Protein AF-A0A2D4GYE4-F1 (afdb_monomer)

Nearest PDB structures (foldseek):
  3dyj-assembly2_B  TM=9.882E-01  e=5.554E-10  Mus musculus
  8vdo-assembly1_A  TM=8.683E-01  e=8.500E-11  Mus musculus
  8vdp-assembly1_A  TM=8.625E-01  e=6.640E-11  Mus musculus
  8vdr-assembly1_A  TM=8.499E-01  e=4.257E-11  Mus musculus
  3fyq-assembly1_A  TM=9.962E-01  e=3.629E-09  Drosophila melanogaster

pLDDT: mean 90.51, std 14.85, range [39.56, 98.81]

Radius of gyration: 21.49 Å; Cα contacts (8 Å, |Δi|>4): 175; chains: 1; bounding box: 59×44×54 Å

Organism: Micrurus corallinus (NCBI:txid54390)

Sequence (163 aa):
IECARKVSEKVSHVLAALQAGNRGTQACITAASAVSGIIADLDTTIMFATAGTLHRENAETFADHREGILKTAKALVEDTKVLVQNATASQEKLAQAAQSSVTTITRLAEVVKLGAASLGSEDPETQVVLINAVKDVAKALGDLISATKPLPASLATILPYTS

Secondary structure (DSSP, 8-state):
-HHHHHHHHHHHHHHHHHHHHHHHHHHHHHHHHHHHHHHHHHHHHHHHHHTT-----SS--HHHHHHHHHHHHHHHHHHHHHHHHHTTS-HHHHHHHHHHHHHHHHHHHHHHHHHHHHH-TT-HHHHHHHHHHHHHHHHHHHHHHHHTSPPPHHHHTTGGG--

InterPro domains:
  IPR015009 Vinculin-binding site-containing domain [PF08913] (1-23)
  IPR036723 Alpha-catenin/vinculin-like superfamily [SSF47220] (58-151)
  IPR054060 Talin 1-like, rod-segment domain [PF21865] (24-149)

Solvent-accessible surface area (backbone atoms only — not comparable to full-atom values): 8278 Å² total; per-residue (Å²): 109,69,69,60,51,55,49,52,54,51,50,50,53,52,49,52,52,51,50,57,72,39,42,15,44,52,32,25,51,53,34,36,55,50,38,52,52,52,43,53,52,46,50,54,50,38,51,30,17,72,70,47,66,33,52,51,88,61,95,56,43,42,75,75,30,48,60,58,35,54,53,34,51,52,52,38,54,52,29,53,52,49,30,61,66,19,38,82,53,54,36,65,55,24,23,51,26,32,50,50,35,46,54,34,50,52,50,34,49,51,39,41,52,53,26,29,20,30,61,23,39,90,40,27,67,62,25,33,52,55,49,48,54,51,40,52,52,41,51,54,48,32,52,50,40,59,69,42,43,58,76,60,70,76,56,69,70,60,58,86,76,75,128

Structure (mmCIF, N/CA/C/O backbone):
data_AF-A0A2D4GYE4-F1
#
_entry.id   AF-A0A2D4GYE4-F1
#
loop_
_atom_site.group_PDB
_atom_site.id
_atom_site.type_symbol
_atom_site.label_atom_id
_atom_site.label_alt_id
_atom_site.label_comp_id
_atom_site.label_asym_id
_atom_site.label_entity_id
_atom_site.label_seq_id
_atom_site.pdbx_PDB_ins_code
_atom_site.Cartn_x
_atom_site.Cartn_y
_atom_site.Cartn_z
_atom_site.occupancy
_atom_site.B_iso_or_equiv
_atom_site.auth_seq_id
_atom_site.auth_comp_id
_atom_site.auth_asym_id
_atom_site.auth_atom_id
_atom_site.pdbx_PDB_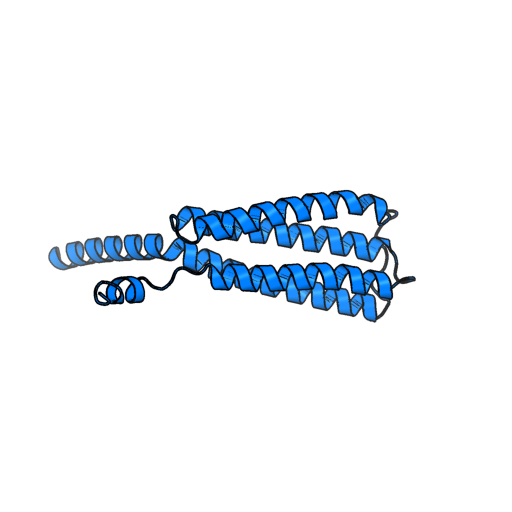model_num
ATOM 1 N N . ILE A 1 1 ? -40.130 19.880 28.499 1.00 76.06 1 ILE A N 1
ATOM 2 C CA . ILE A 1 1 ? -38.910 20.476 27.891 1.00 76.06 1 ILE A CA 1
ATOM 3 C C . ILE A 1 1 ? -37.638 19.979 28.588 1.00 76.06 1 ILE A C 1
ATOM 5 O O . ILE A 1 1 ? -36.778 19.431 27.914 1.00 76.06 1 ILE A O 1
ATOM 9 N N . GLU A 1 2 ? -37.527 20.050 29.920 1.00 85.75 2 GLU A N 1
ATOM 10 C CA . GLU A 1 2 ? -36.310 19.609 30.631 1.00 85.75 2 GLU A CA 1
ATOM 11 C C . GLU A 1 2 ? -35.987 18.108 30.490 1.00 85.75 2 GLU A C 1
ATOM 13 O O . GLU A 1 2 ? -34.831 17.745 30.279 1.00 85.75 2 GLU A O 1
ATOM 18 N N . CYS A 1 3 ? -36.997 17.229 30.521 1.00 85.81 3 CYS A N 1
ATOM 19 C CA . CYS A 1 3 ? -36.793 15.794 30.279 1.00 85.81 3 CYS A CA 1
ATOM 20 C C . CYS A 1 3 ? -36.242 15.517 28.869 1.00 85.81 3 CYS A C 1
ATOM 22 O O . CYS A 1 3 ? -35.333 14.708 28.720 1.00 85.81 3 CYS A O 1
ATOM 24 N N . ALA A 1 4 ? -36.725 16.237 27.850 1.00 91.56 4 ALA A N 1
ATOM 25 C CA . ALA A 1 4 ? -36.219 16.118 26.482 1.00 91.56 4 ALA A CA 1
ATOM 26 C C . ALA A 1 4 ? -34.757 16.590 26.368 1.00 91.56 4 ALA A C 1
ATOM 28 O O . ALA A 1 4 ? -33.956 15.948 25.694 1.00 91.56 4 ALA A O 1
ATOM 29 N N . ARG A 1 5 ? -34.380 17.655 27.093 1.00 92.25 5 ARG A N 1
ATOM 30 C CA . ARG A 1 5 ? -32.989 18.135 27.168 1.00 92.25 5 ARG A CA 1
ATOM 31 C C . ARG A 1 5 ? -32.059 17.083 27.781 1.00 92.25 5 ARG A C 1
ATOM 33 O O . ARG A 1 5 ? -31.027 16.777 27.196 1.00 92.25 5 ARG A O 1
ATOM 40 N N . LYS A 1 6 ? -32.465 16.470 28.901 1.00 92.19 6 LYS A N 1
ATOM 41 C CA . LYS A 1 6 ? -31.707 15.390 29.565 1.00 92.19 6 LYS A CA 1
ATOM 42 C C . LYS A 1 6 ? -31.558 14.152 28.677 1.00 92.19 6 LYS A C 1
ATOM 44 O O . LYS A 1 6 ? -30.503 13.525 28.673 1.00 92.19 6 LYS A O 1
ATOM 49 N N . VAL A 1 7 ? -32.599 13.791 27.922 1.00 94.50 7 VAL A N 1
ATOM 50 C CA . VAL A 1 7 ? -32.521 12.693 26.943 1.00 94.50 7 VAL A CA 1
ATOM 51 C C . VAL A 1 7 ? -31.528 13.032 25.831 1.00 94.50 7 VAL A C 1
ATOM 53 O O . VAL A 1 7 ? -30.683 12.201 25.523 1.00 94.50 7 VAL A O 1
ATOM 56 N N . SER A 1 8 ? -31.568 14.252 25.287 1.00 94.00 8 SER A N 1
ATOM 57 C CA . SER A 1 8 ? -30.625 14.702 24.252 1.00 94.00 8 SER A CA 1
ATOM 58 C C . SER A 1 8 ? -29.163 14.640 24.721 1.00 94.00 8 SER A C 1
ATOM 60 O O . SER A 1 8 ? -28.311 14.085 24.029 1.00 94.00 8 SER A O 1
ATOM 62 N N . GLU A 1 9 ? -28.876 15.109 25.941 1.00 92.94 9 GLU A N 1
ATOM 63 C CA . GLU A 1 9 ? -27.537 15.006 26.543 1.00 92.94 9 GLU A CA 1
ATOM 64 C C . GLU A 1 9 ? -27.085 13.545 26.672 1.00 92.94 9 GLU A C 1
ATOM 66 O O . GLU A 1 9 ? -25.983 13.192 26.252 1.00 92.94 9 GLU A O 1
ATOM 71 N N . LYS A 1 10 ? -27.952 12.658 27.180 1.00 92.31 10 LYS A N 1
ATOM 72 C CA . LYS A 1 10 ? -27.638 11.225 27.298 1.00 92.31 10 LYS A CA 1
ATOM 73 C C . LYS A 1 10 ? -27.392 10.561 25.941 1.00 92.31 10 LYS A C 1
ATOM 75 O O . LYS A 1 10 ? -26.466 9.763 25.830 1.00 92.31 10 LYS A O 1
ATOM 80 N N . VAL A 1 11 ? -28.177 10.896 24.916 1.00 94.56 11 VAL A N 1
ATOM 81 C CA . VAL A 1 11 ? -27.978 10.391 23.546 1.00 94.56 11 VAL A CA 1
ATOM 82 C C . VAL A 1 11 ? -26.626 10.840 22.993 1.00 94.56 11 VAL A C 1
ATOM 84 O O . VAL A 1 11 ? -25.909 10.023 22.421 1.00 94.56 11 VAL A O 1
ATOM 87 N N . SER A 1 12 ? -26.237 12.097 23.222 1.00 93.00 12 SER A N 1
ATOM 88 C CA . SER A 1 12 ? -24.920 12.613 22.826 1.00 93.00 12 SER A CA 1
ATOM 89 C C . SER A 1 12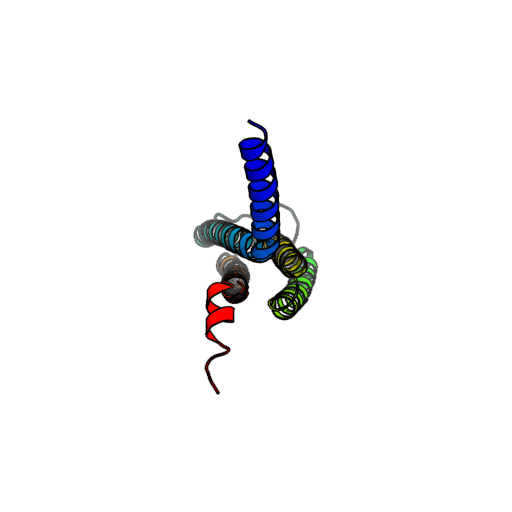 ? -23.775 11.835 23.486 1.00 93.00 12 SER A C 1
ATOM 91 O O . SER A 1 12 ? -22.844 11.400 22.806 1.00 93.00 12 SER A O 1
ATOM 93 N N . HIS A 1 13 ? -23.877 11.560 24.791 1.00 88.94 13 HIS A N 1
ATOM 94 C CA . HIS A 1 13 ? -22.885 10.748 25.503 1.00 88.94 13 HIS A CA 1
ATOM 95 C C . HIS A 1 13 ? -22.781 9.320 24.953 1.00 88.94 13 HIS A C 1
ATOM 97 O O . HIS A 1 13 ? -21.674 8.815 24.767 1.00 88.94 13 HIS A O 1
ATOM 103 N N . VAL A 1 14 ? -23.917 8.677 24.659 1.00 90.62 14 VAL A N 1
ATOM 104 C CA . VAL A 1 14 ? -23.937 7.332 24.064 1.00 90.62 14 VAL A CA 1
ATOM 105 C C . VAL A 1 14 ? -23.304 7.344 22.672 1.00 90.62 14 VAL A C 1
ATOM 107 O O . VAL A 1 14 ? -22.487 6.477 22.370 1.00 90.62 14 VAL A O 1
ATOM 110 N N . LEU A 1 15 ? -23.616 8.338 21.838 1.00 87.56 15 LEU A N 1
ATOM 111 C CA . LEU A 1 15 ? -23.038 8.461 20.500 1.00 87.56 15 LEU A CA 1
ATOM 112 C C . LEU A 1 15 ? -21.517 8.660 20.552 1.00 87.56 15 LEU A C 1
ATOM 114 O O . LEU A 1 15 ? -20.792 8.007 19.803 1.00 87.56 15 LEU A O 1
ATOM 118 N N . ALA A 1 16 ? -21.028 9.506 21.462 1.00 84.12 16 ALA A N 1
ATOM 119 C CA . ALA A 1 16 ? -19.597 9.720 21.658 1.00 84.12 16 ALA A CA 1
ATOM 120 C C . ALA A 1 16 ? -18.879 8.431 22.098 1.00 84.12 16 ALA A C 1
ATOM 122 O O . ALA A 1 16 ? -17.820 8.097 21.565 1.00 84.12 16 ALA A O 1
ATOM 123 N N . ALA A 1 17 ? -19.478 7.666 23.019 1.00 82.69 17 ALA A N 1
ATOM 124 C CA . ALA A 1 17 ? -18.937 6.380 23.454 1.00 82.69 17 ALA A CA 1
ATOM 125 C C . ALA A 1 17 ? -18.903 5.348 22.311 1.00 82.69 17 ALA A C 1
ATOM 127 O O . ALA A 1 17 ? -17.912 4.634 22.157 1.00 82.69 17 ALA A O 1
ATOM 128 N N . LEU A 1 18 ? -19.944 5.303 21.473 1.00 82.00 18 LEU A N 1
ATOM 129 C CA . LEU A 1 18 ? -19.997 4.424 20.301 1.00 82.00 18 LEU A CA 1
ATOM 130 C C . LEU A 1 18 ? -18.933 4.782 19.255 1.00 82.00 18 LEU A C 1
ATOM 132 O O . LEU A 1 18 ? -18.261 3.887 18.745 1.00 82.00 18 LEU A O 1
ATOM 136 N N . GLN A 1 19 ? -18.743 6.074 18.964 1.00 81.12 19 GLN A N 1
ATOM 137 C CA . GLN A 1 19 ? -17.704 6.544 18.039 1.00 81.12 19 GLN A CA 1
ATOM 138 C C . GLN A 1 19 ? -16.294 6.235 18.554 1.00 81.12 19 GLN A C 1
ATOM 140 O O . GLN A 1 19 ? -15.429 5.797 17.798 1.00 81.12 19 GLN A O 1
ATOM 145 N N . ALA A 1 20 ? -16.049 6.418 19.854 1.00 79.56 20 ALA A N 1
ATOM 146 C CA . ALA A 1 20 ? -14.781 6.023 20.460 1.00 79.56 20 ALA A CA 1
ATOM 147 C C . ALA A 1 20 ? -14.565 4.500 20.367 1.00 79.56 20 ALA A C 1
ATOM 149 O O . ALA A 1 20 ? -13.464 4.046 20.051 1.00 79.56 20 ALA A O 1
ATOM 150 N N . GLY A 1 21 ? -15.629 3.718 20.578 1.00 82.00 21 GLY A N 1
ATOM 151 C CA . GLY A 1 21 ? -15.613 2.256 20.540 1.00 82.00 21 GLY A CA 1
ATOM 152 C C . GLY A 1 21 ? -15.396 1.640 19.155 1.00 82.00 21 GLY A C 1
ATOM 153 O O . GLY A 1 21 ? -14.969 0.490 19.082 1.00 82.00 21 GLY A O 1
ATOM 154 N N . ASN A 1 22 ? -15.635 2.376 18.064 1.00 86.00 22 ASN A N 1
ATOM 155 C CA . ASN A 1 22 ? -15.442 1.877 16.697 1.00 86.00 22 ASN A CA 1
ATOM 156 C C . ASN A 1 22 ? -14.395 2.652 15.880 1.00 86.00 22 ASN A C 1
ATOM 158 O O . ASN A 1 22 ? -14.220 2.359 14.696 1.00 86.00 22 ASN A O 1
ATOM 162 N N . ARG A 1 23 ? -13.679 3.609 16.485 1.00 89.56 23 ARG A N 1
ATOM 163 C CA . ARG A 1 23 ? -12.708 4.473 15.793 1.00 89.56 23 ARG A CA 1
ATOM 164 C C . ARG A 1 23 ? -11.648 3.688 15.014 1.00 89.56 23 ARG A C 1
ATOM 166 O O . ARG A 1 23 ? -11.376 4.017 13.863 1.00 89.56 23 ARG A O 1
ATOM 173 N N . GLY A 1 24 ? -11.078 2.644 15.616 1.00 91.56 24 GLY A N 1
ATOM 174 C CA . GLY A 1 24 ? -10.087 1.773 14.975 1.00 91.56 24 GLY A CA 1
ATOM 175 C C . GLY A 1 24 ? -10.690 0.990 13.817 1.00 91.56 24 GLY A C 1
ATOM 176 O O . GLY A 1 24 ? -10.122 0.945 12.733 1.00 91.56 24 GLY A O 1
ATOM 177 N N . THR A 1 25 ? -11.903 0.472 14.007 1.00 91.06 25 THR A N 1
ATOM 178 C CA . THR A 1 25 ? -12.655 -0.215 12.946 1.00 91.06 25 THR A CA 1
ATOM 179 C C . THR A 1 25 ? -12.910 0.700 11.745 1.00 91.06 25 THR A C 1
ATOM 181 O O . THR A 1 25 ? -12.674 0.300 10.607 1.00 91.06 25 THR A O 1
ATOM 184 N N . GLN A 1 26 ? -13.353 1.940 11.984 1.00 92.00 26 GLN A N 1
ATOM 185 C CA . GLN A 1 26 ? -13.570 2.933 10.926 1.00 92.00 26 GLN A CA 1
ATOM 186 C C . GLN A 1 26 ? -12.266 3.285 10.208 1.00 92.00 26 GLN A C 1
ATOM 188 O O . GLN A 1 26 ? -12.240 3.344 8.981 1.00 92.00 26 GLN A O 1
ATOM 193 N N . ALA A 1 27 ? -11.165 3.441 10.947 1.00 94.88 27 ALA A N 1
ATOM 194 C CA . ALA A 1 27 ? -9.852 3.658 10.353 1.00 94.88 27 ALA A CA 1
ATOM 195 C C . ALA A 1 27 ? -9.418 2.481 9.463 1.00 94.88 27 ALA A C 1
ATOM 197 O O . ALA A 1 27 ? -8.955 2.720 8.354 1.00 94.88 27 ALA A O 1
ATOM 198 N N . CYS A 1 28 ? -9.638 1.227 9.876 1.00 95.38 28 CYS A N 1
ATOM 199 C CA . CYS A 1 28 ? -9.369 0.050 9.041 1.00 95.38 28 CYS A CA 1
ATOM 200 C C . CYS A 1 28 ? -10.246 0.007 7.777 1.00 95.38 28 CYS A C 1
ATOM 202 O O . CYS A 1 28 ? -9.776 -0.408 6.721 1.00 95.38 28 CYS A O 1
ATOM 204 N N . ILE A 1 29 ? -11.514 0.432 7.850 1.00 94.69 29 ILE A N 1
ATOM 205 C CA . ILE A 1 29 ? -12.395 0.530 6.671 1.00 94.69 29 ILE A CA 1
ATOM 206 C C . ILE A 1 29 ? -11.848 1.569 5.689 1.00 94.69 29 ILE A C 1
ATOM 208 O O . ILE A 1 29 ? -11.635 1.251 4.521 1.00 94.69 29 ILE A O 1
ATOM 212 N N . THR A 1 30 ? -11.568 2.781 6.168 1.00 96.56 30 THR A N 1
ATOM 213 C CA . THR A 1 30 ? -10.982 3.851 5.352 1.00 96.56 30 THR A CA 1
ATOM 214 C C . THR A 1 30 ? -9.639 3.430 4.764 1.00 96.56 30 THR A C 1
ATOM 216 O O . THR A 1 30 ? -9.376 3.675 3.589 1.00 96.56 30 THR A O 1
ATOM 219 N N . ALA A 1 31 ? -8.808 2.749 5.554 1.00 97.69 31 ALA A N 1
ATOM 220 C CA . ALA A 1 31 ? -7.510 2.265 5.119 1.00 97.69 31 ALA A CA 1
ATOM 221 C C . ALA A 1 31 ? -7.622 1.210 4.011 1.00 97.69 31 ALA A C 1
ATOM 223 O O . ALA A 1 31 ? -6.914 1.307 3.014 1.00 97.69 31 ALA A O 1
ATOM 224 N N . ALA A 1 32 ? -8.550 0.256 4.125 1.00 97.44 32 ALA A N 1
ATOM 225 C CA . ALA A 1 32 ? -8.800 -0.730 3.073 1.00 97.44 32 ALA A CA 1
ATOM 226 C C . ALA A 1 32 ? -9.271 -0.072 1.759 1.00 97.44 32 ALA A C 1
ATOM 228 O O . ALA A 1 32 ? -8.817 -0.448 0.675 1.00 97.44 32 ALA A O 1
ATOM 229 N N . SER A 1 33 ? -10.128 0.951 1.844 1.00 98.25 33 SER A N 1
ATOM 230 C CA . SER A 1 33 ? -10.548 1.733 0.674 1.00 98.25 33 SER A CA 1
ATOM 231 C C . SER A 1 33 ? -9.381 2.497 0.043 1.00 98.25 33 SER A C 1
ATOM 233 O O . SER A 1 33 ? -9.240 2.496 -1.177 1.00 98.25 33 SER A O 1
ATOM 235 N N . ALA A 1 34 ? -8.511 3.103 0.858 1.00 98.62 34 ALA A N 1
ATOM 236 C CA . ALA A 1 34 ? -7.315 3.788 0.373 1.00 98.62 34 ALA A CA 1
ATOM 237 C C . ALA A 1 34 ? -6.360 2.818 -0.340 1.00 98.62 34 ALA A C 1
ATOM 239 O O . ALA A 1 34 ? -5.925 3.097 -1.454 1.00 98.62 34 ALA A O 1
ATOM 240 N N . VAL A 1 35 ? -6.107 1.644 0.246 1.00 98.56 35 VAL A N 1
ATOM 241 C CA . VAL A 1 35 ? -5.295 0.583 -0.375 1.00 98.56 35 VAL A CA 1
ATOM 242 C C . VAL A 1 35 ? -5.894 0.123 -1.705 1.00 98.56 35 VAL A C 1
ATOM 244 O O . VAL A 1 35 ? -5.159 -0.058 -2.670 1.00 98.56 35 VAL A O 1
ATOM 247 N N . SER A 1 36 ? -7.220 0.005 -1.800 1.00 98.62 36 SER A N 1
ATOM 248 C CA . SER A 1 36 ? -7.893 -0.327 -3.065 1.00 98.62 36 SER A CA 1
ATOM 249 C C . SER A 1 36 ? -7.662 0.744 -4.138 1.00 98.62 36 SER A C 1
ATOM 251 O O . SER A 1 36 ? -7.421 0.412 -5.297 1.00 98.62 36 SER A O 1
ATOM 253 N N . GLY A 1 37 ? -7.674 2.024 -3.753 1.00 98.75 37 GLY A N 1
ATOM 254 C CA . GLY A 1 37 ? -7.324 3.134 -4.643 1.00 98.75 37 GLY A CA 1
ATOM 255 C C . GLY A 1 37 ? -5.873 3.073 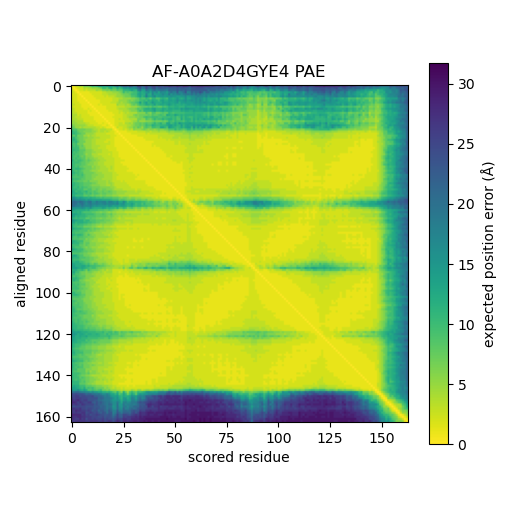-5.128 1.00 98.75 37 GLY A C 1
A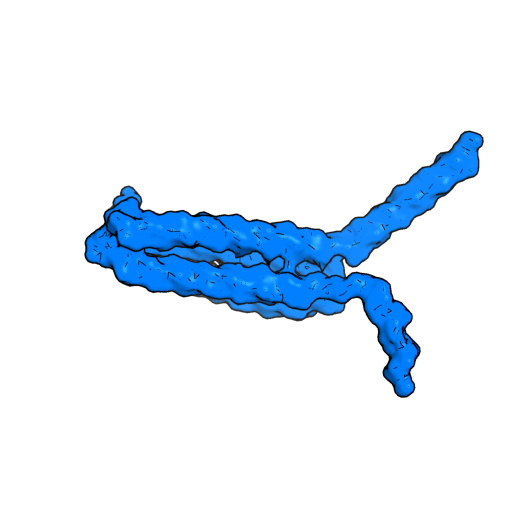TOM 256 O O . GLY A 1 37 ? -5.617 3.271 -6.312 1.00 98.75 37 GLY A O 1
ATOM 257 N N . ILE A 1 38 ? -4.935 2.721 -4.244 1.00 98.75 38 ILE A N 1
ATOM 258 C CA . ILE A 1 38 ? -3.520 2.522 -4.599 1.00 98.75 38 ILE A CA 1
ATOM 259 C C . ILE A 1 38 ? -3.368 1.358 -5.584 1.00 98.75 38 ILE A C 1
ATOM 261 O O . ILE A 1 38 ? -2.640 1.475 -6.563 1.00 98.75 38 ILE A O 1
ATOM 265 N N . ILE A 1 39 ? -4.078 0.246 -5.371 1.00 98.81 39 ILE A N 1
ATOM 266 C CA . ILE A 1 39 ? -4.062 -0.896 -6.297 1.00 98.81 39 ILE A CA 1
ATOM 267 C C . ILE A 1 39 ? -4.563 -0.477 -7.686 1.00 98.81 39 ILE A C 1
ATOM 269 O O . ILE A 1 39 ? -3.933 -0.833 -8.677 1.00 98.81 39 ILE A O 1
ATOM 273 N N . ALA A 1 40 ? -5.636 0.314 -7.768 1.00 98.81 40 ALA A N 1
ATOM 274 C CA . ALA A 1 40 ? -6.163 0.806 -9.043 1.00 98.81 40 ALA A CA 1
ATOM 275 C C . ALA A 1 40 ? -5.185 1.751 -9.778 1.00 98.81 40 ALA A C 1
ATOM 277 O O . ALA A 1 40 ? -5.058 1.704 -11.004 1.00 98.81 40 ALA A O 1
ATOM 278 N N . ASP A 1 41 ? -4.461 2.591 -9.038 1.00 98.75 41 ASP A N 1
ATOM 279 C CA . ASP A 1 41 ? -3.392 3.440 -9.579 1.00 98.75 41 ASP A CA 1
ATOM 280 C C . ASP A 1 41 ? -2.196 2.606 -10.087 1.00 98.75 41 ASP A C 1
ATOM 282 O O . ASP A 1 41 ? -1.675 2.837 -11.183 1.00 98.75 41 ASP A O 1
ATOM 286 N N . LEU A 1 42 ? -1.810 1.561 -9.349 1.00 98.81 42 LEU A N 1
ATOM 287 C CA . LEU A 1 42 ? -0.794 0.603 -9.791 1.00 98.81 42 LEU A CA 1
ATOM 288 C C . LEU A 1 42 ? -1.242 -0.167 -11.040 1.00 98.81 42 LEU A C 1
ATOM 290 O O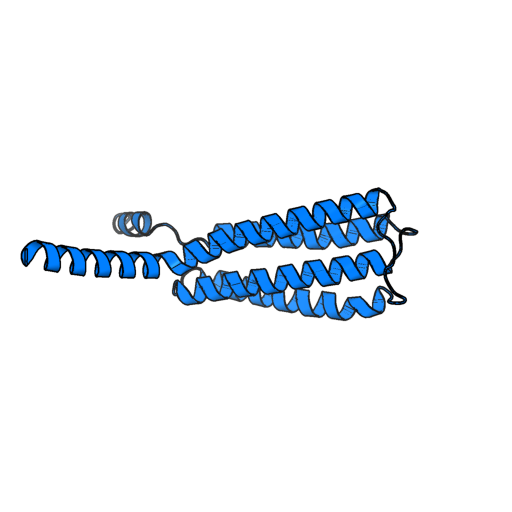 . LEU A 1 42 ? -0.440 -0.331 -11.952 1.00 98.81 42 LEU A O 1
ATOM 294 N N . ASP A 1 43 ? -2.510 -0.576 -11.131 1.00 98.81 43 ASP A N 1
ATOM 295 C CA . ASP A 1 43 ? -3.085 -1.201 -12.331 1.00 98.81 43 ASP A CA 1
ATOM 296 C C . ASP A 1 43 ? -3.007 -0.284 -13.554 1.00 98.81 43 ASP A C 1
ATOM 298 O O . ASP A 1 43 ? -2.613 -0.714 -14.640 1.00 98.81 43 ASP A O 1
ATOM 302 N N . THR A 1 44 ? -3.305 1.001 -13.367 1.00 98.62 44 THR A N 1
ATOM 303 C CA . THR A 1 44 ? -3.159 2.010 -14.424 1.00 98.62 44 THR A CA 1
ATOM 304 C C . THR A 1 44 ? -1.697 2.151 -14.851 1.00 98.62 44 THR A C 1
ATOM 306 O O . THR A 1 44 ? -1.391 2.217 -16.041 1.00 98.62 44 THR A O 1
ATOM 309 N N . THR A 1 45 ? -0.766 2.127 -13.896 1.00 98.44 45 THR A N 1
ATOM 310 C CA . THR A 1 45 ? 0.671 2.211 -14.195 1.00 98.44 45 THR A CA 1
ATOM 311 C C . THR A 1 45 ? 1.179 0.953 -14.913 1.00 98.44 45 THR A C 1
ATOM 313 O O . THR A 1 45 ? 1.954 1.058 -15.863 1.00 98.44 45 THR A O 1
ATOM 316 N N . ILE A 1 46 ? 0.701 -0.236 -14.528 1.00 98.69 46 ILE A N 1
ATOM 317 C CA . ILE A 1 46 ? 0.981 -1.501 -15.229 1.00 98.69 46 ILE A CA 1
ATOM 318 C C . ILE A 1 46 ? 0.473 -1.433 -16.670 1.00 98.69 46 ILE A C 1
ATOM 320 O O . ILE A 1 46 ? 1.174 -1.880 -17.577 1.00 98.69 46 ILE A O 1
ATOM 324 N N . MET A 1 47 ? -0.709 -0.853 -16.902 1.00 98.44 47 MET A N 1
ATOM 325 C CA . MET A 1 47 ? -1.246 -0.658 -18.250 1.00 98.44 47 MET A CA 1
ATOM 326 C C . MET A 1 47 ? -0.321 0.224 -19.103 1.00 98.44 47 MET A C 1
ATOM 328 O O . MET A 1 47 ? -0.037 -0.141 -20.242 1.00 98.44 47 MET A O 1
ATOM 332 N N . PHE A 1 48 ? 0.212 1.325 -18.556 1.00 98.25 48 PHE A N 1
ATOM 333 C CA . PHE A 1 48 ? 1.189 2.160 -19.269 1.00 98.25 48 PHE A CA 1
ATOM 334 C C . PHE A 1 48 ? 2.500 1.429 -19.566 1.00 98.25 48 PHE A C 1
ATOM 336 O O . PHE A 1 48 ? 3.009 1.530 -20.681 1.00 98.25 48 PHE A O 1
ATOM 343 N N . ALA A 1 49 ? 3.035 0.671 -18.607 1.00 98.19 49 ALA A N 1
ATOM 344 C CA . ALA A 1 49 ? 4.245 -0.121 -18.823 1.00 98.19 49 ALA A CA 1
ATOM 345 C C . ALA A 1 49 ? 4.024 -1.189 -19.908 1.00 98.19 49 ALA A C 1
ATOM 347 O O . ALA A 1 49 ? 4.804 -1.297 -20.848 1.00 98.19 49 ALA A O 1
ATOM 348 N N . THR A 1 50 ? 2.899 -1.906 -19.846 1.00 98.00 50 THR A N 1
ATOM 349 C CA . THR A 1 50 ? 2.530 -2.944 -20.825 1.00 98.00 50 THR A CA 1
ATOM 350 C C . THR A 1 50 ? 2.334 -2.367 -22.230 1.00 98.00 50 THR A C 1
ATOM 352 O O . THR A 1 50 ? 2.680 -3.010 -23.216 1.00 98.00 50 THR A O 1
ATOM 355 N N . ALA A 1 51 ? 1.806 -1.144 -22.337 1.00 97.81 51 ALA A N 1
ATOM 356 C CA . ALA A 1 51 ? 1.650 -0.438 -23.608 1.00 97.81 51 ALA A CA 1
ATOM 357 C C . ALA A 1 51 ? 2.961 0.176 -24.141 1.00 97.81 51 ALA A C 1
ATOM 359 O O . ALA A 1 51 ? 2.960 0.747 -25.231 1.00 97.81 51 ALA A O 1
ATOM 360 N N . GLY A 1 52 ? 4.065 0.098 -23.387 1.00 97.00 52 GLY A N 1
ATOM 361 C CA . GLY A 1 52 ? 5.336 0.737 -23.736 1.00 97.00 52 GLY A CA 1
ATOM 362 C C . GLY A 1 52 ? 5.301 2.266 -23.642 1.00 97.00 52 GLY A C 1
ATOM 363 O O . GLY A 1 52 ? 6.132 2.938 -24.248 1.00 97.00 52 GLY A O 1
ATOM 364 N N . THR A 1 53 ? 4.340 2.830 -22.903 1.00 97.50 53 THR A N 1
ATOM 365 C CA . THR A 1 53 ? 4.150 4.283 -22.754 1.00 97.50 53 THR A CA 1
ATOM 366 C C . THR A 1 53 ? 4.588 4.810 -21.387 1.00 97.50 53 THR A C 1
ATOM 368 O O . THR A 1 53 ? 4.415 5.994 -21.101 1.00 97.50 53 THR A O 1
ATOM 371 N N . LEU A 1 54 ? 5.133 3.954 -20.513 1.00 97.12 54 LEU A N 1
ATOM 372 C CA . LEU A 1 54 ? 5.741 4.377 -19.250 1.00 97.12 54 LEU A CA 1
ATOM 373 C C . LEU A 1 54 ? 7.184 4.832 -19.500 1.00 97.12 54 LEU A C 1
ATOM 375 O O . LEU A 1 54 ? 8.142 4.063 -19.391 1.00 97.12 54 LEU A O 1
ATOM 379 N N . HIS A 1 55 ? 7.321 6.095 -19.888 1.00 95.00 55 HIS A N 1
ATOM 380 C CA . HIS A 1 55 ? 8.607 6.691 -20.222 1.00 95.00 55 HIS A CA 1
ATOM 381 C C . HIS A 1 55 ? 9.344 7.208 -18.987 1.00 95.00 55 HIS A C 1
ATOM 383 O O . HIS A 1 55 ? 8.748 7.564 -17.971 1.00 95.00 55 HIS A O 1
ATOM 389 N N . ARG A 1 56 ? 10.668 7.293 -19.117 1.00 94.31 56 ARG A N 1
ATOM 390 C CA . ARG A 1 56 ? 11.531 7.934 -18.131 1.00 94.31 56 ARG A CA 1
ATOM 391 C C . ARG A 1 56 ? 11.198 9.430 -18.054 1.00 94.31 56 ARG A C 1
ATOM 393 O O . ARG A 1 56 ? 11.215 10.113 -19.074 1.00 94.31 56 ARG A O 1
ATOM 400 N N . GLU A 1 57 ? 10.919 9.930 -16.851 1.00 85.69 57 GLU A N 1
ATOM 401 C CA . GLU A 1 57 ? 10.579 11.345 -16.632 1.00 85.69 57 GLU A CA 1
ATOM 402 C C . GLU A 1 57 ? 11.826 12.240 -16.526 1.00 85.69 57 GLU A C 1
ATOM 404 O O . GLU A 1 57 ? 11.830 13.354 -17.043 1.00 85.69 57 GLU A O 1
ATOM 409 N N . ASN A 1 58 ? 12.901 11.739 -15.904 1.00 87.62 58 ASN A N 1
ATOM 410 C CA . ASN A 1 58 ? 14.116 12.496 -15.569 1.00 87.62 58 ASN A CA 1
ATOM 411 C C . ASN A 1 58 ? 15.392 11.704 -15.899 1.00 87.62 58 ASN A C 1
ATOM 413 O O . ASN A 1 58 ? 15.329 10.549 -16.286 1.00 87.62 58 ASN A O 1
ATOM 417 N N . ALA A 1 59 ? 16.578 12.273 -15.679 1.00 91.69 59 ALA A N 1
ATOM 418 C CA . ALA A 1 59 ? 17.846 11.544 -15.832 1.00 91.69 59 ALA A CA 1
ATOM 419 C C . ALA A 1 59 ? 18.135 10.521 -14.706 1.00 91.69 59 ALA A C 1
ATOM 421 O O . ALA A 1 59 ? 19.214 9.933 -14.683 1.00 91.69 59 ALA A O 1
ATOM 422 N N . GLU A 1 60 ? 17.201 10.333 -13.769 1.00 92.44 60 GLU A N 1
ATOM 423 C CA . GLU A 1 60 ? 17.325 9.375 -12.670 1.00 92.44 60 GLU A CA 1
ATOM 424 C C . GLU A 1 60 ? 17.315 7.935 -13.191 1.00 92.44 60 GLU A C 1
ATOM 426 O O . GLU A 1 60 ? 16.657 7.586 -14.176 1.00 92.44 60 GLU A O 1
ATOM 431 N N . THR A 1 61 ? 18.068 7.091 -12.500 1.00 94.69 61 THR A N 1
ATOM 432 C CA . THR A 1 61 ? 18.210 5.667 -12.771 1.00 94.69 61 THR A CA 1
ATOM 433 C C . THR A 1 61 ? 17.549 4.852 -11.667 1.00 94.69 61 THR A C 1
ATOM 435 O O . THR A 1 61 ? 17.321 5.324 -10.553 1.00 94.69 61 THR A O 1
ATOM 438 N N . PHE A 1 62 ? 17.318 3.565 -11.922 1.00 95.44 62 PHE A N 1
ATOM 439 C CA . PHE A 1 62 ? 16.758 2.680 -10.899 1.00 95.44 62 PHE A CA 1
ATOM 440 C C . PHE A 1 62 ? 17.625 2.614 -9.629 1.00 95.44 62 PHE A C 1
ATOM 442 O O . PHE A 1 62 ? 17.107 2.431 -8.524 1.00 95.44 62 PHE A O 1
ATOM 449 N N . ALA A 1 63 ? 18.944 2.794 -9.764 1.00 96.12 63 ALA A N 1
ATOM 450 C CA . ALA A 1 63 ? 19.861 2.820 -8.630 1.00 96.12 63 ALA A CA 1
ATOM 451 C C . ALA A 1 63 ? 19.544 3.965 -7.654 1.00 96.12 63 ALA A C 1
ATOM 453 O O . ALA A 1 63 ? 19.624 3.749 -6.443 1.00 96.12 63 ALA A O 1
ATOM 454 N N . ASP A 1 64 ? 19.104 5.118 -8.165 1.00 96.06 64 ASP A N 1
ATOM 455 C CA . ASP A 1 64 ? 18.754 6.300 -7.368 1.00 96.06 64 ASP A CA 1
ATOM 456 C C . ASP A 1 64 ? 17.488 6.062 -6.525 1.00 96.06 64 ASP A C 1
ATOM 458 O O . ASP A 1 64 ? 17.371 6.534 -5.393 1.00 96.06 64 ASP A O 1
ATOM 462 N N . HIS A 1 65 ? 16.555 5.246 -7.026 1.00 96.62 65 HIS A N 1
ATOM 463 C CA . HIS A 1 65 ? 15.309 4.920 -6.323 1.00 96.62 65 HIS A CA 1
ATOM 464 C C . HIS A 1 65 ? 15.414 3.691 -5.409 1.00 96.62 65 HIS A C 1
ATOM 466 O O . HIS A 1 65 ? 14.626 3.549 -4.466 1.00 96.62 65 HIS A O 1
ATOM 472 N N . ARG A 1 66 ? 16.383 2.797 -5.648 1.00 95.94 66 ARG A N 1
ATOM 473 C CA . ARG A 1 66 ? 16.510 1.506 -4.949 1.00 95.94 66 ARG A CA 1
ATOM 474 C C . ARG A 1 66 ? 16.570 1.651 -3.429 1.00 95.94 66 ARG A C 1
ATOM 476 O O . ARG A 1 66 ? 15.927 0.880 -2.714 1.00 95.94 66 ARG A O 1
ATOM 483 N N . GLU A 1 67 ? 17.329 2.620 -2.923 1.00 97.00 67 GLU A N 1
ATOM 484 C CA . GLU A 1 67 ? 17.427 2.853 -1.479 1.00 97.00 67 GLU A CA 1
ATOM 485 C C . GLU A 1 67 ? 16.084 3.311 -0.892 1.00 97.00 67 GLU A C 1
ATOM 487 O O . GLU A 1 67 ? 15.648 2.793 0.140 1.00 97.00 67 GLU A O 1
ATOM 492 N N . GLY A 1 68 ? 15.386 4.220 -1.581 1.00 97.38 68 GLY A N 1
ATOM 493 C CA . GLY A 1 68 ? 14.060 4.699 -1.190 1.00 97.38 68 GLY A CA 1
ATOM 494 C C . GLY A 1 68 ? 13.020 3.579 -1.130 1.00 97.38 68 GLY A C 1
ATOM 495 O O . GLY A 1 68 ? 12.258 3.500 -0.161 1.00 97.38 68 GLY A O 1
ATOM 496 N N . ILE A 1 69 ? 13.042 2.667 -2.106 1.00 98.38 69 ILE A N 1
ATOM 497 C CA . ILE A 1 69 ? 12.184 1.473 -2.133 1.00 98.38 69 ILE A CA 1
ATOM 498 C C . ILE A 1 69 ? 12.474 0.588 -0.915 1.00 98.38 69 ILE A C 1
ATOM 500 O O . ILE A 1 69 ? 11.567 0.279 -0.143 1.00 98.38 69 ILE A O 1
ATOM 504 N N . LEU A 1 70 ? 13.741 0.221 -0.690 1.00 98.00 70 LEU A N 1
ATOM 505 C CA . LEU A 1 70 ? 14.128 -0.670 0.411 1.00 98.00 70 LEU A CA 1
ATOM 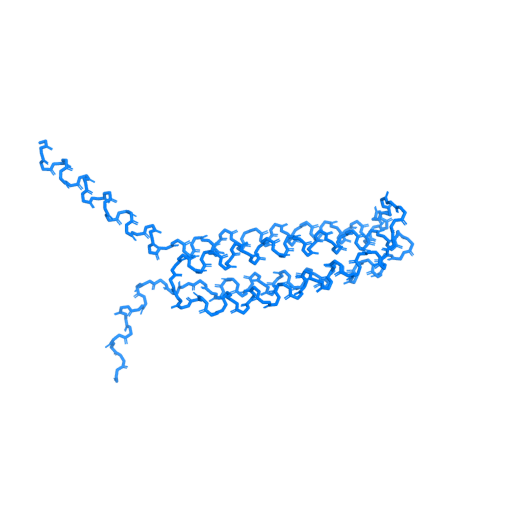506 C C . LEU A 1 70 ? 13.832 -0.068 1.787 1.00 98.00 70 LEU A C 1
ATOM 508 O O . LEU A 1 70 ? 13.386 -0.776 2.691 1.00 98.00 70 LEU A O 1
ATOM 512 N N . LYS A 1 71 ? 14.074 1.233 1.960 1.00 98.50 71 LYS A N 1
ATOM 513 C CA . LYS A 1 71 ? 13.797 1.941 3.212 1.00 98.50 71 LYS A CA 1
ATOM 514 C C . LYS A 1 71 ? 12.301 1.964 3.513 1.00 98.50 71 LYS A C 1
ATOM 516 O O . LYS A 1 71 ? 11.907 1.647 4.634 1.00 98.50 71 LYS A O 1
ATOM 521 N N . THR A 1 72 ? 11.476 2.285 2.519 1.00 98.50 72 THR A N 1
ATOM 522 C CA . THR A 1 72 ? 10.016 2.329 2.686 1.00 98.50 72 THR A CA 1
ATOM 523 C C . THR A 1 72 ? 9.437 0.932 2.916 1.00 98.50 72 THR A C 1
ATOM 525 O O . THR A 1 72 ? 8.598 0.756 3.793 1.00 98.50 72 THR A O 1
ATOM 528 N N . ALA A 1 73 ? 9.941 -0.087 2.214 1.00 98.44 73 ALA A N 1
ATOM 529 C CA . ALA A 1 73 ? 9.520 -1.472 2.420 1.00 98.44 73 ALA A CA 1
ATOM 530 C C . ALA A 1 73 ? 9.829 -1.969 3.843 1.00 98.44 73 ALA A C 1
ATOM 532 O O . ALA A 1 73 ? 8.983 -2.597 4.472 1.00 98.44 73 ALA A O 1
ATOM 533 N N . LYS A 1 74 ? 11.008 -1.640 4.392 1.00 98.50 74 LYS A N 1
ATOM 534 C CA . LYS A 1 74 ? 11.351 -1.957 5.791 1.00 98.50 74 LYS A CA 1
ATOM 535 C C . LYS A 1 74 ? 10.423 -1.262 6.786 1.00 98.50 74 LYS A C 1
ATOM 537 O O . LYS A 1 74 ? 9.993 -1.895 7.743 1.00 98.50 74 LYS A O 1
ATOM 542 N N . ALA A 1 75 ? 10.099 0.011 6.555 1.00 98.69 75 ALA A N 1
ATOM 543 C CA . ALA A 1 75 ? 9.130 0.723 7.385 1.00 98.69 75 ALA A CA 1
ATOM 544 C C . ALA A 1 75 ? 7.754 0.040 7.342 1.00 98.69 75 ALA A C 1
ATOM 546 O O . ALA A 1 75 ? 7.139 -0.153 8.385 1.00 98.69 75 ALA A O 1
ATOM 547 N N . LEU A 1 76 ? 7.326 -0.421 6.162 1.00 98.56 76 LEU A N 1
ATOM 548 C CA . LEU A 1 76 ? 6.047 -1.109 6.013 1.00 98.56 76 LEU A CA 1
ATOM 549 C C . LEU A 1 76 ? 6.014 -2.439 6.777 1.00 98.56 76 LEU A C 1
ATOM 551 O O . LEU A 1 76 ? 4.994 -2.782 7.367 1.00 98.56 76 LEU A O 1
ATOM 555 N N . VAL A 1 77 ? 7.127 -3.177 6.812 1.00 98.50 77 VAL A N 1
ATOM 556 C CA . VAL A 1 77 ? 7.238 -4.396 7.630 1.00 98.50 77 VAL A CA 1
ATOM 557 C C . VAL A 1 77 ? 7.003 -4.076 9.110 1.00 98.50 77 VAL A C 1
ATOM 559 O O . VAL A 1 77 ? 6.204 -4.754 9.759 1.00 98.50 77 VAL A O 1
ATOM 562 N N . GLU A 1 78 ? 7.615 -3.017 9.640 1.00 98.38 78 GLU A N 1
ATOM 563 C CA . GLU A 1 78 ? 7.368 -2.603 11.026 1.00 98.38 78 GLU A CA 1
ATOM 564 C C . GLU A 1 78 ? 5.920 -2.139 11.241 1.00 98.38 78 GLU A C 1
ATOM 566 O O . GLU A 1 78 ? 5.301 -2.521 12.236 1.00 98.38 78 GLU A O 1
ATOM 571 N N . ASP A 1 79 ? 5.333 -1.410 10.288 1.00 97.94 79 ASP A N 1
ATOM 572 C CA . ASP A 1 79 ? 3.928 -0.997 10.356 1.00 97.94 79 ASP A CA 1
ATOM 573 C C . ASP A 1 79 ? 2.979 -2.203 10.417 1.00 97.94 79 ASP A C 1
ATOM 575 O O . ASP A 1 79 ? 2.076 -2.226 11.253 1.00 97.94 79 ASP A O 1
ATOM 579 N N . THR A 1 80 ? 3.205 -3.251 9.611 1.00 97.00 80 THR A N 1
ATOM 580 C CA . THR A 1 80 ? 2.372 -4.472 9.653 1.00 97.00 80 THR A CA 1
ATOM 581 C C . THR A 1 80 ? 2.455 -5.183 11.003 1.00 97.00 80 THR A C 1
ATOM 583 O O . THR A 1 80 ? 1.442 -5.654 11.524 1.00 97.00 80 THR A O 1
ATOM 586 N N . LYS A 1 81 ? 3.638 -5.209 11.625 1.00 96.31 81 LYS A N 1
ATOM 587 C CA . LYS A 1 81 ? 3.830 -5.764 12.968 1.00 96.31 81 LYS A CA 1
ATOM 588 C C . LYS A 1 81 ? 3.069 -4.952 14.013 1.00 96.31 81 LYS A C 1
ATOM 590 O O . LYS A 1 81 ? 2.366 -5.531 14.840 1.00 96.31 81 LYS A O 1
ATOM 595 N N . VAL A 1 82 ? 3.173 -3.625 13.956 1.00 96.00 82 VAL A N 1
ATOM 596 C CA . VAL A 1 82 ? 2.441 -2.710 14.843 1.00 96.00 82 VAL A CA 1
ATOM 597 C C . VAL A 1 82 ? 0.929 -2.844 14.639 1.00 96.00 82 VAL A C 1
ATOM 599 O O . VAL A 1 82 ? 0.179 -2.820 15.615 1.00 96.00 82 VAL A O 1
ATOM 602 N N . LEU A 1 83 ? 0.467 -3.032 13.402 1.00 93.69 83 LEU A N 1
ATOM 603 C CA . LEU A 1 83 ? -0.942 -3.242 13.078 1.00 93.69 83 LEU A CA 1
ATOM 604 C C . LEU A 1 83 ? -1.485 -4.522 13.727 1.00 93.69 83 LEU A C 1
ATOM 606 O O . LEU A 1 83 ? -2.497 -4.471 14.423 1.00 93.69 83 LEU A O 1
ATOM 610 N N . VAL A 1 84 ? -0.777 -5.646 13.580 1.00 93.81 84 VAL A N 1
ATOM 611 C CA . VAL A 1 84 ? -1.160 -6.930 14.195 1.00 93.81 84 VAL A CA 1
ATOM 612 C C . VAL A 1 84 ? -1.144 -6.846 15.720 1.00 93.81 84 VAL A C 1
ATOM 614 O O . VAL A 1 84 ? -2.093 -7.277 16.370 1.00 93.81 84 VAL A O 1
ATOM 617 N N . GLN A 1 85 ? -0.104 -6.248 16.305 1.00 91.44 85 GLN A N 1
ATOM 618 C CA . GLN A 1 85 ? -0.002 -6.073 17.758 1.00 91.44 85 GLN A CA 1
ATOM 619 C C . GLN A 1 85 ? -1.137 -5.217 18.331 1.00 91.44 85 GLN A C 1
ATOM 621 O O . GLN A 1 85 ? -1.566 -5.437 19.463 1.00 91.44 85 GLN A O 1
ATOM 626 N N . ASN A 1 86 ? -1.629 -4.243 17.561 1.00 89.38 86 ASN A N 1
ATOM 627 C CA . ASN A 1 86 ? -2.686 -3.342 18.002 1.00 89.38 86 ASN A CA 1
ATOM 628 C C . ASN A 1 86 ? -4.103 -3.803 17.637 1.00 89.38 86 ASN A C 1
ATOM 630 O O . ASN A 1 86 ? -5.056 -3.167 18.086 1.00 89.38 86 ASN A O 1
ATOM 634 N N . ALA A 1 87 ? -4.268 -4.910 16.906 1.00 85.19 87 ALA A N 1
ATOM 635 C CA . ALA A 1 87 ? -5.582 -5.455 16.550 1.00 85.19 87 ALA A CA 1
ATOM 636 C C . ALA A 1 87 ? -6.454 -5.764 17.784 1.00 85.19 87 ALA A C 1
ATOM 638 O O . ALA A 1 87 ? -7.672 -5.602 17.746 1.00 85.19 87 ALA A O 1
ATOM 639 N N . THR A 1 88 ? -5.829 -6.151 18.901 1.00 82.56 88 THR A N 1
ATOM 640 C CA . THR A 1 88 ? -6.495 -6.407 20.191 1.00 82.56 88 THR A CA 1
ATOM 641 C C . THR A 1 88 ? -6.231 -5.317 21.236 1.00 82.56 88 THR A C 1
ATOM 643 O O . THR A 1 88 ? -6.568 -5.491 22.406 1.00 82.56 88 THR A O 1
ATOM 646 N N . ALA A 1 89 ? -5.582 -4.214 20.850 1.00 85.94 89 ALA A N 1
ATOM 647 C CA . ALA A 1 89 ? -5.290 -3.090 21.735 1.00 85.94 89 ALA A CA 1
ATOM 648 C C . ALA A 1 89 ? -6.441 -2.062 21.725 1.00 85.94 89 ALA A C 1
ATOM 650 O O . ALA A 1 89 ? -7.595 -2.385 21.443 1.00 85.94 89 ALA A O 1
ATOM 651 N N . SER A 1 90 ? -6.152 -0.800 22.061 1.00 88.75 90 SER A N 1
ATOM 652 C CA . SER A 1 90 ? -7.158 0.263 22.003 1.00 88.75 90 SER A CA 1
ATOM 653 C C . SER A 1 90 ? -7.501 0.644 20.559 1.00 88.75 90 SER A C 1
ATOM 655 O O . SER A 1 90 ? -6.648 0.632 19.670 1.00 88.75 90 SER A O 1
ATOM 657 N N . GLN A 1 91 ? -8.749 1.073 20.341 1.00 90.31 91 GLN A N 1
ATOM 658 C CA . GLN A 1 91 ? -9.227 1.558 19.039 1.00 90.31 91 GLN A CA 1
ATOM 659 C C . GLN A 1 91 ? -8.376 2.706 18.479 1.00 90.31 91 GLN A C 1
ATOM 661 O O . GLN A 1 91 ? -8.206 2.815 17.270 1.00 90.31 91 GLN A O 1
ATOM 666 N N . GLU A 1 92 ? -7.822 3.551 19.347 1.00 92.12 92 GLU A N 1
ATOM 667 C CA . GLU A 1 92 ? -6.928 4.641 18.956 1.00 92.12 92 GLU A CA 1
ATOM 668 C C . GLU A 1 92 ? -5.591 4.130 18.407 1.00 92.12 92 GLU A C 1
ATOM 670 O O . GLU A 1 92 ? -5.160 4.573 17.344 1.00 92.12 92 GLU A O 1
ATOM 675 N N . LYS A 1 93 ? -4.965 3.154 19.078 1.00 93.69 93 LYS A N 1
ATOM 676 C CA . LYS A 1 93 ? -3.714 2.550 18.601 1.00 93.69 93 LYS A CA 1
ATOM 677 C C . LYS A 1 93 ? -3.915 1.810 17.285 1.00 93.69 93 LYS A C 1
ATOM 679 O O . LYS A 1 93 ? -3.084 1.936 16.391 1.00 93.69 93 LYS A O 1
ATOM 684 N N . LEU A 1 94 ? -5.028 1.087 17.149 1.00 93.88 94 LEU A N 1
ATOM 685 C CA . LEU A 1 94 ? -5.384 0.437 15.891 1.00 93.88 94 LEU A CA 1
ATOM 686 C C . LEU A 1 94 ? -5.588 1.464 14.769 1.00 93.88 94 LEU A C 1
ATOM 688 O O . LEU A 1 94 ? -5.050 1.290 13.679 1.00 93.88 94 LEU A O 1
ATOM 692 N N . ALA A 1 95 ? -6.308 2.558 15.045 1.00 95.19 95 ALA A N 1
ATOM 693 C CA . ALA A 1 95 ? -6.514 3.623 14.069 1.00 95.19 95 ALA A CA 1
ATOM 694 C C . ALA A 1 95 ? -5.189 4.233 13.594 1.00 95.19 95 ALA A C 1
ATOM 696 O O . ALA A 1 95 ? -4.984 4.391 12.390 1.00 95.19 95 ALA A O 1
ATOM 697 N N . GLN A 1 96 ? -4.280 4.523 14.528 1.00 96.81 96 GLN A N 1
ATOM 698 C CA . GLN A 1 96 ? -2.963 5.061 14.208 1.00 96.81 96 GLN A CA 1
ATOM 699 C C . GLN A 1 96 ? -2.134 4.073 13.377 1.00 96.81 96 GLN A C 1
ATOM 701 O O . GLN A 1 96 ? -1.531 4.471 12.385 1.00 96.81 96 GLN A O 1
ATOM 706 N N . ALA A 1 97 ? -2.129 2.788 13.744 1.00 96.88 97 ALA A N 1
ATOM 707 C CA . ALA A 1 97 ? -1.386 1.760 13.019 1.00 96.88 97 ALA A CA 1
ATOM 708 C C . ALA A 1 97 ? -1.899 1.576 11.579 1.00 96.88 97 ALA A C 1
ATOM 710 O O . ALA A 1 97 ? -1.102 1.476 10.644 1.00 96.88 97 ALA A O 1
ATOM 711 N N . ALA A 1 98 ? -3.223 1.590 11.384 1.00 97.38 98 ALA A N 1
ATOM 712 C CA . ALA A 1 98 ? -3.834 1.522 10.058 1.00 97.38 98 ALA A CA 1
ATOM 713 C C . ALA A 1 98 ? -3.458 2.744 9.203 1.00 97.38 98 ALA A C 1
ATOM 715 O O . ALA A 1 98 ? -3.075 2.594 8.044 1.00 97.38 98 ALA A O 1
ATOM 716 N N . GLN A 1 99 ? -3.502 3.950 9.780 1.00 98.06 99 GLN A N 1
ATOM 717 C CA . GLN A 1 99 ? -3.137 5.180 9.075 1.00 98.06 99 GLN A CA 1
ATOM 718 C C . GLN A 1 99 ? -1.647 5.229 8.701 1.00 98.06 99 GLN A C 1
ATOM 720 O O . GLN A 1 99 ? -1.313 5.606 7.574 1.00 98.06 99 GLN A O 1
ATOM 725 N N . SER A 1 100 ? -0.755 4.826 9.613 1.00 98.50 100 SER A N 1
ATOM 726 C CA . SER A 1 100 ? 0.681 4.715 9.326 1.00 98.50 100 SER A CA 1
ATOM 727 C C . SER A 1 100 ? 0.931 3.734 8.180 1.00 98.50 100 SER A C 1
ATOM 729 O O . SER A 1 100 ? 1.579 4.098 7.203 1.00 98.50 100 SER A O 1
ATOM 731 N N . SER A 1 101 ? 0.297 2.555 8.225 1.00 98.56 101 SER A N 1
ATOM 732 C CA . SER A 1 101 ? 0.411 1.544 7.165 1.00 98.56 101 SER A CA 1
ATOM 733 C C . SER A 1 101 ? 0.003 2.092 5.792 1.00 98.56 101 SER A C 1
ATOM 735 O O . SER A 1 101 ? 0.711 1.867 4.812 1.00 98.56 101 SER A O 1
ATOM 737 N N . VAL A 1 102 ? -1.103 2.849 5.712 1.00 98.62 102 VAL A N 1
ATOM 738 C CA . VAL A 1 102 ? -1.557 3.489 4.460 1.00 98.62 102 VAL A CA 1
ATOM 739 C C . VAL A 1 102 ? -0.565 4.537 3.968 1.00 98.62 102 VAL A C 1
ATOM 741 O O . VAL A 1 102 ? -0.271 4.600 2.775 1.00 98.62 102 VAL A O 1
ATOM 744 N N . THR A 1 103 ? -0.025 5.348 4.875 1.00 98.81 103 THR A N 1
ATOM 745 C CA . THR A 1 103 ? 0.979 6.366 4.533 1.00 98.81 103 THR A CA 1
ATOM 746 C C . THR A 1 103 ? 2.208 5.711 3.905 1.00 98.81 103 THR A C 1
ATOM 748 O O . THR A 1 103 ? 2.674 6.127 2.843 1.00 98.81 103 THR A O 1
ATOM 751 N N . THR A 1 104 ? 2.690 4.631 4.515 1.00 98.81 104 THR A N 1
ATOM 752 C CA . THR A 1 104 ? 3.888 3.930 4.061 1.00 98.81 104 THR A CA 1
ATOM 753 C C . THR A 1 104 ? 3.667 3.173 2.750 1.00 98.81 104 THR A C 1
ATOM 755 O O . THR A 1 104 ? 4.519 3.260 1.868 1.00 98.81 104 THR A O 1
ATOM 758 N N . ILE A 1 105 ? 2.533 2.482 2.551 1.00 98.81 105 ILE A N 1
ATOM 759 C CA . ILE A 1 105 ? 2.246 1.804 1.268 1.00 98.81 105 ILE A CA 1
ATOM 760 C C . ILE A 1 105 ? 2.006 2.797 0.126 1.00 98.81 105 ILE A C 1
ATOM 762 O O . ILE A 1 105 ? 2.427 2.532 -0.996 1.00 98.81 105 ILE A O 1
ATOM 766 N N . THR A 1 106 ? 1.409 3.962 0.409 1.00 98.81 106 THR A N 1
ATOM 767 C CA . THR A 1 106 ? 1.279 5.050 -0.575 1.00 98.81 106 THR A CA 1
ATOM 768 C C . THR A 1 106 ? 2.662 5.493 -1.029 1.00 98.81 106 THR A C 1
ATOM 770 O O . THR A 1 106 ? 2.957 5.509 -2.222 1.00 98.81 106 THR A O 1
ATOM 773 N N . ARG A 1 107 ? 3.558 5.748 -0.067 1.00 98.75 107 ARG A N 1
ATOM 774 C CA . ARG A 1 107 ? 4.933 6.134 -0.368 1.00 98.75 107 ARG A CA 1
ATOM 775 C C . ARG A 1 107 ? 5.689 5.043 -1.122 1.00 98.75 107 ARG A C 1
ATOM 777 O O . ARG A 1 107 ? 6.452 5.363 -2.027 1.00 98.75 107 ARG A O 1
ATOM 784 N N . LEU A 1 108 ? 5.486 3.773 -0.763 1.00 98.81 108 LEU A N 1
ATOM 785 C CA . LEU A 1 108 ? 6.131 2.643 -1.429 1.00 98.81 108 LEU A CA 1
ATOM 786 C C . LEU A 1 108 ? 5.686 2.551 -2.891 1.00 98.81 108 LEU A C 1
ATOM 788 O O . LEU A 1 108 ? 6.534 2.398 -3.765 1.00 98.81 108 LEU A O 1
ATOM 792 N N . ALA A 1 109 ? 4.384 2.691 -3.152 1.00 98.81 109 ALA A 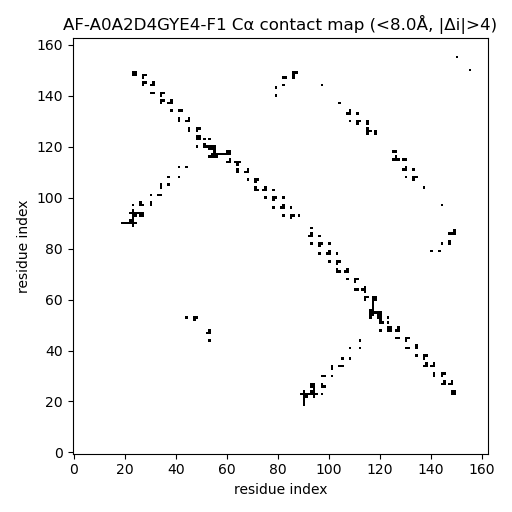N 1
ATOM 793 C CA . ALA A 1 109 ? 3.840 2.728 -4.503 1.00 98.81 109 ALA A CA 1
ATOM 794 C C . ALA A 1 109 ? 4.462 3.870 -5.319 1.00 98.81 109 ALA A C 1
ATOM 796 O O . ALA A 1 109 ? 4.958 3.624 -6.412 1.00 98.81 109 ALA A O 1
ATOM 797 N N . GLU A 1 110 ? 4.533 5.090 -4.775 1.00 98.25 110 GLU A N 1
ATOM 798 C CA . GLU A 1 110 ? 5.172 6.232 -5.447 1.00 98.25 110 GLU A CA 1
ATOM 799 C C . GLU A 1 110 ? 6.630 5.956 -5.836 1.00 98.25 110 GLU A C 1
ATOM 801 O O . GLU A 1 110 ? 6.990 6.090 -7.004 1.00 98.25 110 GLU A O 1
ATOM 806 N N . VAL A 1 111 ? 7.476 5.545 -4.882 1.00 98.06 111 VAL A N 1
ATOM 807 C CA . VAL A 1 111 ? 8.908 5.334 -5.164 1.00 98.06 111 VAL A CA 1
ATOM 808 C C . VAL A 1 111 ? 9.146 4.152 -6.101 1.00 98.06 111 VAL A C 1
ATOM 810 O O . VAL A 1 111 ? 10.108 4.166 -6.865 1.00 98.06 111 VAL A O 1
ATOM 813 N N . VAL A 1 112 ? 8.264 3.147 -6.086 1.00 98.38 112 VAL A N 1
ATOM 814 C CA . VAL A 1 112 ? 8.305 2.035 -7.041 1.00 98.38 112 VAL A CA 1
ATOM 815 C C . VAL A 1 112 ? 7.884 2.486 -8.438 1.00 98.38 112 VAL A C 1
ATOM 817 O O . VAL A 1 112 ? 8.544 2.098 -9.397 1.00 98.38 112 VAL A O 1
ATOM 820 N N . LYS A 1 113 ? 6.853 3.329 -8.579 1.00 98.00 113 LYS A N 1
ATOM 821 C CA . LYS A 1 113 ? 6.457 3.889 -9.883 1.00 98.00 113 LYS A CA 1
ATOM 822 C C . LYS A 1 113 ? 7.581 4.719 -10.505 1.00 98.00 113 LYS A C 1
ATOM 824 O O . LYS A 1 113 ? 7.885 4.524 -11.678 1.00 98.00 113 LYS A O 1
ATOM 829 N N . LEU A 1 114 ? 8.242 5.567 -9.713 1.00 97.50 114 LEU A N 1
ATOM 830 C CA . LEU A 1 114 ? 9.421 6.324 -10.157 1.00 97.50 114 LEU A CA 1
ATOM 831 C C . LEU A 1 114 ? 10.572 5.386 -10.554 1.00 97.50 114 LEU A C 1
ATOM 833 O O . LEU A 1 114 ? 11.134 5.510 -11.640 1.00 97.50 114 LEU A O 1
ATOM 837 N N . GLY A 1 115 ? 10.853 4.377 -9.721 1.00 97.31 115 GLY A N 1
ATOM 838 C CA . GLY A 1 115 ? 11.833 3.335 -10.025 1.00 97.31 115 GLY A CA 1
ATOM 839 C C . GLY A 1 115 ? 11.532 2.599 -11.334 1.00 97.31 115 GLY A C 1
ATOM 840 O O . GLY A 1 115 ? 12.434 2.423 -12.148 1.00 97.31 115 GLY A O 1
ATOM 841 N N . ALA A 1 116 ? 10.277 2.228 -11.584 1.00 97.56 116 ALA A N 1
ATOM 842 C CA . ALA A 1 116 ? 9.865 1.596 -12.833 1.00 97.56 116 ALA A CA 1
ATOM 843 C C . ALA A 1 116 ? 10.047 2.547 -14.026 1.00 97.56 116 ALA A C 1
ATOM 845 O O . ALA A 1 116 ? 10.714 2.194 -14.995 1.00 97.56 116 ALA A O 1
ATOM 846 N N . ALA A 1 117 ? 9.545 3.781 -13.945 1.00 97.50 117 ALA A N 1
ATOM 847 C CA . ALA A 1 117 ? 9.706 4.770 -15.012 1.00 97.50 117 ALA A CA 1
ATOM 848 C C . ALA A 1 117 ? 11.187 5.017 -15.359 1.00 97.50 117 ALA A C 1
ATOM 850 O O . ALA A 1 117 ? 11.538 5.116 -16.533 1.00 97.50 117 ALA A O 1
ATOM 851 N N . SER A 1 118 ? 12.081 5.020 -14.362 1.00 97.06 118 SER A N 1
ATOM 852 C CA . SER A 1 118 ? 13.528 5.206 -14.559 1.00 97.06 118 SER A CA 1
ATOM 853 C C . SER A 1 118 ? 14.207 4.108 -15.397 1.00 97.06 118 SER A C 1
ATOM 855 O O . SER A 1 118 ? 15.257 4.361 -15.995 1.00 97.06 118 SER A O 1
ATOM 857 N N . LEU A 1 119 ? 13.610 2.911 -15.503 1.00 95.75 119 LEU A N 1
ATOM 858 C CA . LEU A 1 119 ? 14.083 1.840 -16.394 1.00 95.75 119 LEU A CA 1
ATOM 859 C C . LEU A 1 119 ? 13.864 2.181 -17.875 1.00 95.75 119 LEU A C 1
ATOM 861 O O . LEU A 1 119 ? 14.610 1.697 -18.717 1.00 95.75 119 LEU A O 1
ATOM 865 N N . GLY A 1 120 ? 12.917 3.078 -18.167 1.00 93.31 120 GLY A N 1
ATOM 866 C CA . GLY A 1 120 ? 12.545 3.479 -19.518 1.00 93.31 120 GLY A CA 1
ATOM 867 C C . GLY A 1 120 ? 11.631 2.472 -20.222 1.00 93.31 120 GLY A C 1
ATOM 868 O O . GLY A 1 120 ? 11.547 1.299 -19.863 1.00 93.31 120 GLY A O 1
ATOM 869 N N . SER A 1 121 ? 10.927 2.955 -21.246 1.00 94.19 121 SER A N 1
ATOM 870 C CA . SER A 1 121 ? 9.979 2.162 -22.044 1.00 94.19 121 SER A CA 1
ATOM 871 C C . SER A 1 121 ? 10.657 1.091 -22.907 1.00 94.19 121 SER A C 1
ATOM 873 O O . SER A 1 121 ? 9.975 0.289 -23.538 1.00 94.19 121 SER A O 1
ATOM 875 N N . GLU A 1 122 ? 11.989 1.103 -22.972 1.00 93.62 122 GLU A N 1
ATOM 876 C CA . GLU A 1 122 ? 12.818 0.072 -23.591 1.00 93.62 122 GLU A CA 1
ATOM 877 C C . GLU A 1 122 ? 12.829 -1.264 -22.825 1.00 93.62 122 GLU A C 1
ATOM 879 O O . GLU A 1 122 ? 13.117 -2.291 -23.437 1.00 93.62 122 GLU A O 1
ATOM 884 N N . ASP A 1 123 ? 12.484 -1.272 -21.530 1.00 95.06 123 ASP A N 1
ATOM 885 C CA . ASP A 1 123 ? 12.405 -2.484 -20.698 1.00 95.06 123 ASP A CA 1
ATOM 886 C C . ASP A 1 123 ? 11.048 -2.601 -19.965 1.00 95.06 123 ASP A C 1
ATOM 888 O O . ASP A 1 123 ? 10.970 -2.540 -18.730 1.00 95.06 123 ASP A O 1
ATOM 892 N N . PRO A 1 124 ? 9.937 -2.755 -20.713 1.00 96.94 124 PRO A N 1
ATOM 893 C CA . PRO A 1 124 ? 8.595 -2.796 -20.137 1.00 96.94 124 PRO A CA 1
ATOM 894 C C . PRO A 1 124 ? 8.362 -4.045 -19.276 1.00 96.94 124 PRO A C 1
ATOM 896 O O . PRO A 1 124 ? 7.565 -4.008 -18.339 1.00 96.94 124 PRO A O 1
ATOM 899 N N . GLU A 1 125 ? 9.066 -5.148 -19.543 1.00 97.88 125 GLU A N 1
ATOM 900 C CA . GLU A 1 125 ? 8.940 -6.382 -18.763 1.00 97.88 125 GLU A CA 1
ATOM 901 C C . GLU A 1 125 ? 9.414 -6.168 -17.321 1.00 97.88 125 GLU A C 1
ATOM 903 O O . GLU A 1 125 ? 8.674 -6.465 -16.376 1.00 97.88 125 GLU A O 1
ATOM 908 N N . THR A 1 126 ? 10.596 -5.574 -17.129 1.00 97.88 126 THR A N 1
ATOM 909 C CA . THR A 1 126 ? 11.109 -5.278 -15.785 1.00 97.88 126 THR A CA 1
ATOM 910 C C . THR A 1 126 ? 10.253 -4.226 -15.074 1.00 97.88 126 THR A C 1
ATOM 912 O O . THR A 1 126 ? 9.995 -4.360 -13.872 1.00 97.88 126 THR A O 1
ATOM 915 N N . GLN A 1 127 ? 9.737 -3.221 -15.796 1.00 98.44 127 GLN A N 1
ATOM 916 C CA . GLN A 1 127 ? 8.777 -2.254 -15.246 1.00 98.44 127 GLN A CA 1
ATOM 917 C C . GLN A 1 127 ? 7.529 -2.952 -14.691 1.00 98.44 127 GLN A C 1
ATOM 919 O O . GLN A 1 127 ? 7.156 -2.743 -13.534 1.00 98.44 127 GLN A O 1
ATOM 924 N N . VAL A 1 128 ? 6.901 -3.813 -15.496 1.00 98.62 128 VAL A N 1
ATOM 925 C CA . VAL A 1 128 ? 5.688 -4.549 -15.118 1.00 98.62 128 VAL A CA 1
ATOM 926 C C . VAL A 1 128 ? 5.947 -5.465 -13.922 1.00 98.62 128 VAL A C 1
ATOM 928 O O . VAL A 1 128 ? 5.123 -5.506 -13.007 1.00 98.62 128 VAL A O 1
ATOM 931 N N . VAL A 1 129 ? 7.081 -6.173 -13.882 1.00 98.50 129 VAL A N 1
ATOM 932 C CA . VAL A 1 129 ? 7.452 -7.033 -12.743 1.00 98.50 129 VAL A CA 1
ATOM 933 C C . VAL A 1 129 ? 7.582 -6.216 -11.459 1.00 98.50 129 VAL A C 1
ATOM 935 O O . VAL A 1 129 ? 7.025 -6.594 -10.425 1.00 98.50 129 VAL A O 1
ATOM 938 N N . LEU A 1 130 ? 8.271 -5.076 -11.519 1.00 98.12 130 LEU A N 1
ATOM 939 C CA . LEU A 1 130 ? 8.492 -4.230 -10.352 1.00 98.12 130 LEU A CA 1
ATOM 940 C C . LEU A 1 130 ? 7.175 -3.648 -9.805 1.00 98.12 130 LEU A C 1
ATOM 942 O O . LEU A 1 130 ? 6.948 -3.663 -8.593 1.00 98.12 130 LEU A O 1
ATOM 946 N N . ILE A 1 131 ? 6.285 -3.177 -10.685 1.00 98.62 131 ILE A N 1
ATOM 947 C CA . ILE A 1 131 ? 4.996 -2.598 -10.275 1.00 98.62 131 ILE A CA 1
ATOM 948 C C . ILE A 1 131 ? 4.041 -3.688 -9.756 1.00 98.62 131 ILE A C 1
ATOM 950 O O . ILE A 1 131 ? 3.342 -3.476 -8.762 1.00 98.62 131 ILE A O 1
ATOM 954 N N . ASN A 1 132 ? 4.040 -4.887 -10.353 1.00 98.69 132 ASN A N 1
ATOM 955 C CA . ASN A 1 132 ? 3.256 -6.010 -9.826 1.00 98.69 132 ASN A CA 1
ATOM 956 C C . ASN A 1 132 ? 3.720 -6.433 -8.428 1.00 98.69 132 ASN A C 1
ATOM 958 O O . ASN A 1 132 ? 2.879 -6.711 -7.575 1.00 98.69 132 ASN A O 1
ATOM 962 N N . ALA A 1 133 ? 5.027 -6.402 -8.152 1.00 98.62 133 ALA A N 1
ATOM 963 C CA . ALA A 1 133 ? 5.541 -6.739 -6.828 1.00 98.62 133 ALA A CA 1
ATOM 964 C C . ALA A 1 133 ? 4.958 -5.827 -5.730 1.00 98.62 133 ALA A C 1
ATOM 966 O O . ALA A 1 133 ? 4.498 -6.320 -4.699 1.00 98.62 133 ALA A O 1
ATOM 967 N N . VAL A 1 134 ? 4.905 -4.505 -5.944 1.00 98.62 134 VAL A N 1
ATOM 968 C CA . VAL A 1 134 ? 4.285 -3.590 -4.963 1.00 98.62 134 VAL A CA 1
ATOM 969 C C . VAL A 1 134 ? 2.759 -3.708 -4.932 1.00 98.62 134 VAL A C 1
ATOM 971 O O . VAL A 1 134 ? 2.162 -3.569 -3.865 1.00 98.62 134 VAL A O 1
ATOM 974 N N . LYS A 1 135 ? 2.114 -4.030 -6.061 1.00 98.81 135 LYS A N 1
ATOM 975 C CA . LYS A 1 135 ? 0.672 -4.314 -6.107 1.00 98.81 135 LYS A CA 1
ATOM 976 C C . LYS A 1 135 ? 0.312 -5.513 -5.235 1.00 98.81 135 LYS A C 1
ATOM 978 O O . LYS A 1 135 ? -0.671 -5.454 -4.500 1.00 98.81 135 LYS A O 1
ATOM 983 N N . ASP A 1 136 ? 1.101 -6.581 -5.276 1.00 98.75 136 ASP A N 1
ATOM 98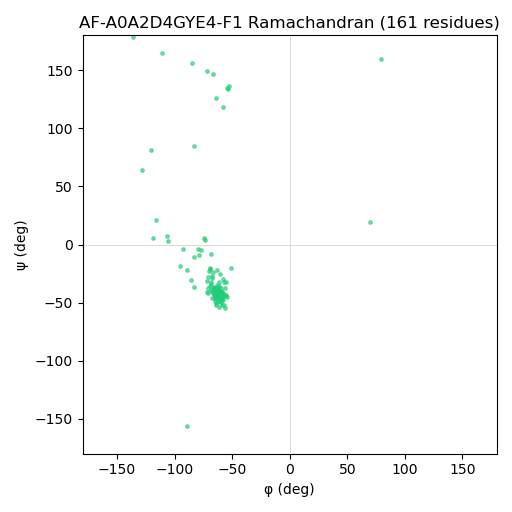4 C CA . ASP A 1 136 ? 0.859 -7.766 -4.453 1.00 98.75 136 ASP A CA 1
ATOM 985 C C . ASP A 1 136 ? 1.100 -7.490 -2.964 1.00 98.75 136 ASP A C 1
ATOM 987 O O . ASP A 1 136 ? 0.321 -7.941 -2.123 1.00 98.75 136 ASP A O 1
ATOM 991 N N . VAL A 1 137 ? 2.088 -6.651 -2.630 1.00 98.56 137 VAL A N 1
ATOM 992 C CA . VAL A 1 137 ? 2.263 -6.133 -1.261 1.00 98.56 137 VAL A CA 1
ATOM 993 C C . VAL A 1 137 ? 1.046 -5.314 -0.817 1.00 98.56 137 VAL A C 1
ATOM 995 O O . VAL A 1 137 ? 0.561 -5.499 0.299 1.00 98.56 137 VAL A O 1
ATOM 998 N N . ALA A 1 138 ? 0.512 -4.440 -1.676 1.00 98.75 138 ALA A N 1
ATOM 999 C CA . ALA A 1 138 ? -0.679 -3.650 -1.369 1.00 98.75 138 ALA A CA 1
ATOM 1000 C C . ALA A 1 138 ? -1.913 -4.539 -1.136 1.00 98.75 138 ALA A C 1
ATOM 1002 O O . ALA A 1 138 ? -2.634 -4.323 -0.163 1.00 98.75 138 ALA A O 1
ATOM 1003 N N . LYS A 1 139 ? -2.128 -5.578 -1.959 1.00 98.69 139 LYS A N 1
ATOM 1004 C CA . LYS A 1 139 ? -3.204 -6.565 -1.741 1.00 98.69 139 LYS A CA 1
ATOM 1005 C C . LYS A 1 139 ? -3.060 -7.259 -0.388 1.00 98.69 139 LYS A C 1
ATOM 1007 O O . LYS A 1 139 ? -3.995 -7.230 0.406 1.00 98.69 139 LYS A O 1
ATOM 1012 N N . ALA A 1 140 ? -1.876 -7.800 -0.098 1.00 98.50 140 ALA A N 1
ATOM 1013 C CA . ALA A 1 140 ? -1.610 -8.490 1.162 1.00 98.50 140 ALA A CA 1
ATOM 1014 C C . ALA A 1 140 ? -1.822 -7.575 2.380 1.00 98.50 140 ALA A C 1
ATOM 1016 O O . ALA A 1 140 ? -2.361 -8.001 3.402 1.00 98.50 140 ALA A O 1
ATOM 1017 N N . LEU A 1 141 ? -1.452 -6.295 2.271 1.00 98.44 141 LEU A N 1
ATOM 1018 C CA . LEU A 1 141 ? -1.729 -5.306 3.308 1.00 98.44 141 LEU A CA 1
ATOM 1019 C C . LEU A 1 141 ? -3.233 -5.028 3.457 1.00 98.44 141 LEU A C 1
ATOM 1021 O O . LEU A 1 141 ? -3.720 -4.918 4.580 1.00 98.44 141 LEU A O 1
ATOM 1025 N N . GLY A 1 142 ? -3.974 -4.916 2.354 1.00 97.94 142 GLY A N 1
ATOM 1026 C CA . GLY A 1 142 ? -5.429 -4.744 2.372 1.00 97.94 142 GLY A CA 1
ATOM 1027 C C . GLY A 1 142 ? -6.151 -5.912 3.052 1.00 97.94 142 GLY A C 1
ATOM 1028 O O . GLY A 1 142 ? -7.060 -5.693 3.863 1.00 97.94 142 GLY A O 1
ATOM 1029 N N . ASP A 1 143 ? -5.694 -7.136 2.789 1.00 97.06 143 ASP A N 1
ATOM 1030 C CA . ASP A 1 143 ? -6.179 -8.353 3.443 1.00 97.06 143 ASP A CA 1
ATOM 1031 C C . ASP A 1 143 ? -5.859 -8.337 4.942 1.00 97.06 143 ASP A C 1
ATOM 1033 O O . ASP A 1 143 ? -6.740 -8.579 5.770 1.00 97.06 143 ASP A O 1
ATOM 1037 N N . LEU A 1 144 ? -4.631 -7.959 5.312 1.00 95.56 144 LEU A N 1
ATOM 1038 C CA . LEU A 1 144 ? -4.218 -7.829 6.708 1.00 95.56 144 LEU A CA 1
ATOM 1039 C C . LEU A 1 144 ? -5.055 -6.786 7.461 1.00 95.56 144 LEU A C 1
ATOM 1041 O O . LEU A 1 144 ? -5.575 -7.071 8.539 1.00 95.56 144 LEU A O 1
ATOM 1045 N N . ILE A 1 145 ? -5.237 -5.592 6.889 1.00 95.44 145 ILE A N 1
ATOM 1046 C CA . ILE A 1 145 ? -6.079 -4.534 7.463 1.00 95.44 145 ILE A CA 1
ATOM 1047 C C . ILE A 1 145 ? -7.510 -5.045 7.650 1.00 95.44 145 ILE A C 1
ATOM 1049 O O . ILE A 1 145 ? -8.123 -4.809 8.693 1.00 95.44 145 ILE A O 1
ATOM 1053 N N . SER A 1 146 ? -8.037 -5.781 6.672 1.00 92.00 146 SER A N 1
ATOM 1054 C CA . SER A 1 146 ? -9.376 -6.362 6.754 1.00 92.00 146 SER A CA 1
ATOM 1055 C C . SER A 1 146 ? -9.488 -7.421 7.850 1.00 92.00 146 SER A C 1
ATOM 1057 O O . SER A 1 146 ? -10.495 -7.432 8.556 1.00 92.00 146 SER A O 1
ATOM 1059 N N . ALA A 1 147 ? -8.454 -8.239 8.050 1.00 89.50 147 ALA A N 1
ATOM 1060 C CA . ALA A 1 147 ? -8.380 -9.220 9.131 1.00 89.50 147 ALA A CA 1
ATOM 1061 C C . ALA A 1 147 ? -8.204 -8.576 10.520 1.00 89.50 147 ALA A C 1
ATOM 1063 O O . ALA A 1 147 ? -8.661 -9.128 11.516 1.00 89.50 147 ALA A O 1
ATOM 1064 N N . THR A 1 148 ? -7.583 -7.393 10.599 1.00 84.69 148 THR A N 1
ATOM 1065 C CA . THR A 1 148 ? -7.391 -6.653 11.864 1.00 84.69 148 THR A CA 1
ATOM 1066 C C . THR A 1 148 ? -8.629 -5.885 12.328 1.00 84.69 148 THR A C 1
ATOM 1068 O O . THR A 1 148 ? -8.610 -5.306 13.415 1.00 84.69 148 THR A O 1
ATOM 1071 N N . LYS A 1 149 ? -9.716 -5.873 11.538 1.00 71.50 149 LYS A N 1
ATOM 1072 C CA . LYS A 1 149 ? -10.991 -5.280 11.958 1.00 71.50 149 LYS A CA 1
ATOM 1073 C C . LYS A 1 149 ? -11.453 -5.989 13.242 1.00 71.50 149 LYS A C 1
ATOM 1075 O O . LYS A 1 149 ? -11.685 -7.197 13.203 1.00 71.50 149 LYS A O 1
ATOM 1080 N N . PRO A 1 150 ? -11.587 -5.270 14.373 1.00 60.62 150 PRO A N 1
ATOM 1081 C CA . PRO A 1 150 ? -12.052 -5.853 15.621 1.00 60.62 150 PRO A CA 1
ATOM 1082 C C . PRO A 1 150 ? -13.392 -6.537 15.380 1.00 60.62 150 PRO A C 1
ATOM 1084 O O . PRO A 1 150 ? -14.275 -5.958 14.739 1.00 60.62 150 PRO A O 1
ATOM 1087 N N . LEU A 1 151 ? -13.554 -7.756 15.899 1.00 52.25 151 LEU A N 1
ATOM 1088 C CA . LEU A 1 151 ? -14.858 -8.406 15.892 1.00 52.25 151 LEU A CA 1
ATOM 1089 C C . LEU A 1 151 ? -15.869 -7.454 16.550 1.00 52.25 151 LEU A C 1
ATOM 1091 O O . LEU A 1 151 ? -15.559 -6.871 17.596 1.00 52.25 151 LEU A O 1
ATOM 1095 N N . PRO A 1 152 ? -17.061 -7.258 15.958 1.00 46.62 152 PRO A N 1
ATOM 1096 C CA . PRO A 1 152 ? -18.079 -6.416 16.561 1.00 46.62 152 PRO A CA 1
ATOM 1097 C C . PRO A 1 152 ? -18.322 -6.881 17.998 1.00 46.62 152 PRO A C 1
ATOM 1099 O O . PRO A 1 152 ? -18.417 -8.080 18.264 1.00 46.62 152 PRO A O 1
ATOM 1102 N N . ALA A 1 153 ? -18.425 -5.928 18.928 1.00 46.25 153 ALA A N 1
ATOM 1103 C CA . ALA A 1 153 ? -18.600 -6.189 20.359 1.00 46.25 153 ALA A CA 1
ATOM 1104 C C . ALA A 1 153 ? -19.763 -7.158 20.674 1.00 46.25 153 ALA A C 1
ATOM 1106 O O . ALA A 1 153 ? -19.750 -7.803 21.721 1.00 46.25 153 ALA A O 1
ATOM 1107 N N . SER A 1 154 ? -20.718 -7.322 19.748 1.00 42.72 154 SER A N 1
ATOM 1108 C CA . SER A 1 154 ? -21.797 -8.310 19.817 1.00 42.72 154 SER A CA 1
ATOM 1109 C C . SER A 1 154 ? -21.322 -9.768 19.869 1.00 42.72 154 SER A C 1
ATOM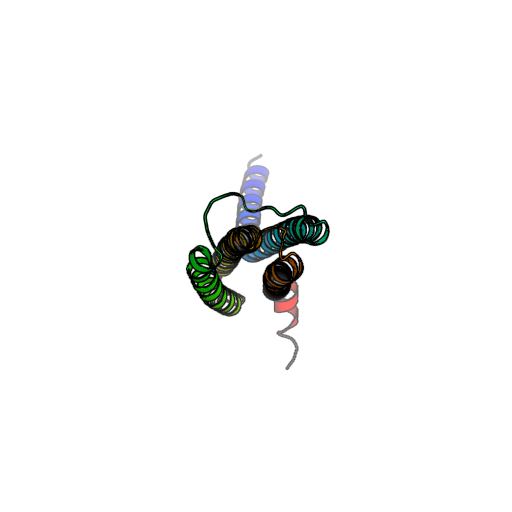 1111 O O . SER A 1 154 ? -22.046 -10.602 20.394 1.00 42.72 154 SER A O 1
ATOM 1113 N N . LEU A 1 155 ? -20.133 -10.101 19.352 1.00 40.81 155 LEU A N 1
ATOM 1114 C CA . LEU A 1 155 ? -19.567 -11.457 19.431 1.00 40.81 155 LEU A CA 1
ATOM 1115 C C . LEU A 1 155 ? -18.798 -11.692 20.738 1.00 40.81 155 LEU A C 1
ATOM 1117 O O . LEU A 1 155 ? -18.825 -12.796 21.277 1.00 40.81 155 LEU A O 1
ATOM 1121 N N . ALA A 1 156 ? -18.187 -10.649 21.306 1.00 45.28 156 ALA A N 1
ATOM 1122 C CA . ALA A 1 156 ? -17.504 -10.737 22.598 1.00 45.28 156 ALA A CA 1
ATOM 1123 C C . ALA A 1 156 ? -18.479 -11.003 23.763 1.00 45.28 156 ALA A C 1
ATOM 1125 O O . ALA A 1 156 ? -18.086 -11.568 24.779 1.00 45.28 156 ALA A O 1
ATOM 1126 N N . THR A 1 157 ? -19.762 -10.654 23.605 1.00 45.19 157 THR A N 1
ATOM 1127 C CA . THR A 1 157 ? -20.815 -10.953 24.594 1.00 45.19 157 THR A CA 1
ATOM 1128 C C . THR A 1 157 ? -21.404 -12.363 24.466 1.00 45.19 157 THR A C 1
ATOM 1130 O O . THR A 1 157 ? -22.118 -12.787 25.370 1.00 45.19 157 THR A O 1
ATOM 1133 N N . ILE A 1 158 ? -21.109 -13.099 23.385 1.00 44.16 158 ILE A N 1
ATOM 1134 C CA . ILE A 1 158 ? -21.603 -14.473 23.153 1.00 44.16 158 ILE A CA 1
ATOM 1135 C C . ILE A 1 158 ? -20.580 -15.528 23.627 1.00 44.16 158 ILE A C 1
ATOM 1137 O O . ILE A 1 158 ? -20.950 -16.659 23.928 1.00 44.16 158 ILE A O 1
ATOM 1141 N N . LEU A 1 159 ? -19.309 -15.148 23.807 1.00 41.31 159 LEU A N 1
ATOM 1142 C CA . LEU A 1 159 ? -18.247 -16.029 24.310 1.00 41.31 159 LEU A CA 1
ATOM 1143 C C . LEU A 1 159 ? -18.169 -16.295 25.834 1.00 41.31 159 LEU A C 1
ATOM 1145 O O . LEU A 1 159 ? -17.423 -17.203 26.192 1.00 41.31 159 LEU A O 1
ATOM 1149 N N . PRO A 1 160 ? -18.897 -15.639 26.766 1.00 45.22 160 PRO A N 1
ATOM 1150 C CA . PRO A 1 160 ? -18.891 -16.094 28.159 1.00 45.22 160 PRO A CA 1
ATOM 1151 C C . PRO A 1 160 ? -19.709 -17.384 28.394 1.00 45.22 160 PRO A C 1
ATOM 1153 O O . PRO A 1 160 ? -19.843 -17.797 29.540 1.00 45.22 160 PRO A O 1
ATOM 1156 N N . TYR A 1 161 ? -20.246 -18.028 27.345 1.00 42.00 161 TYR A N 1
ATOM 1157 C CA . TYR A 1 161 ? -21.094 -19.230 27.441 1.00 42.00 161 TYR A CA 1
ATOM 1158 C C . TYR A 1 161 ? -20.516 -20.502 26.798 1.00 42.00 161 TYR A C 1
ATOM 1160 O O . TYR A 1 161 ? -21.260 -21.438 26.518 1.00 42.00 161 TYR A O 1
ATOM 1168 N N . THR A 1 162 ? -19.202 -20.584 26.595 1.00 39.56 162 THR A N 1
ATOM 1169 C CA . THR A 1 162 ? -18.547 -21.857 26.247 1.00 39.56 162 THR A CA 1
ATOM 1170 C C . THR A 1 162 ? -17.497 -22.204 27.299 1.00 39.56 162 THR A C 1
ATOM 1172 O O . THR A 1 162 ? -16.314 -21.917 27.117 1.00 39.56 162 THR A O 1
ATOM 1175 N N . SER A 1 163 ? -17.972 -22.783 28.406 1.00 40.41 163 SER A N 1
ATOM 1176 C CA . SER A 1 163 ? -17.209 -23.713 29.250 1.00 40.41 163 SER A CA 1
ATOM 1177 C C . SER A 1 163 ? -17.632 -25.134 28.914 1.00 40.41 163 SER A C 1
ATOM 1179 O O . SER A 1 163 ? -18.846 -25.319 28.664 1.00 40.41 163 SER A O 1
#

Foldseek 3Di:
DVVVVVVVVVVVVVVVVVCQQCLLLVLLVVLLVLLVVLLVVLVVLLVCLVVLNLAQPDLDALVNLVVVLVVLVVQLVVLLVQCVVCLPPGSVSSSVSSVSNSVSLSSNLVSLSNSLNRVGSVCSVVSNVSSVVSSVVSVVVSVSSVVSNHDPVVVVVVPVPDD

Mean predicted aligned error: 6.55 Å